Protein AF-A0A2A4JEU5-F1 (afdb_monomer_lite)

Sequence (161 aa):
MAALAIGWWSVTITGFDLTSYRQCLTKWNHAVELMYQQCKTMGPDKCLVVRYEALVLRPRATLRRVLAFLQLPWHDAVLHHERYINQPNGVALSNVERSSDQVVRPVNLDALDKWVGQIPADVRADMAELAPMLSVLGYDPWANPPRYEATADAATERRPP

InterPro domains:
  IPR026634 Protein-tyrosine sulfotransferase-like [PTHR12788] (10-156)
  IPR027417 P-loop containing nucleoside triphosphate hydrolase [G3DSA:3.40.50.300] (3-159)
  IPR027417 P-loop containing nucleoside triphosphate hydrolase [SSF52540] (17-143)

Secondary structure (DSSP, 8-state):
-GGGSSS-TT---TT--TT-HHHHHHHHHHHHHHHHHHHHHH-TTT-----HHHHHHSHHHHHHHHHHHTTPPP-GGGG-GGGGBTSTTSB---TT-TTHHHHTSPS-STTSSTTTTTS-HHHHHTHHHH-THHHHTT--TT-SS--HHHHHHHHHH----

Organism: Heliothis virescens (NCBI:txid7102)

Radius of gyration: 17.12 Å; chains: 1; bounding box: 37×43×41 Å

pLDDT: mean 86.71, std 17.79, range [29.33, 98.31]

Foldseek 3Di:
DVLPLQPPLPDDDPPDPSVDPLRVLLVVQVVCVVVVVVQVVVPPLRHDDQDPLLCLVPVPVRVVVVCVSVVHDDDPCSQVLLVFEPHVVGDDDDPPDPCRVVSNDGRHCVRVQVNQPVDDPVCLVCQCVSHVVCVVQPWDSNDRVTDSVVSSVVSVPPDDD

Structure (mmCIF, N/CA/C/O backbone):
data_AF-A0A2A4JEU5-F1
#
_entry.id   AF-A0A2A4JEU5-F1
#
loop_
_atom_site.group_PDB
_atom_site.id
_atom_site.type_symbol
_atom_site.label_atom_id
_atom_site.label_alt_id
_atom_site.label_comp_id
_atom_site.label_asym_id
_atom_site.label_entity_id
_atom_site.label_seq_id
_atom_site.pdbx_PDB_ins_code
_atom_site.Cartn_x
_atom_site.Cartn_y
_atom_site.Cartn_z
_atom_site.occupancy
_atom_site.B_iso_or_equiv
_atom_site.auth_seq_id
_atom_site.auth_comp_id
_atom_site.auth_asym_id
_atom_site.auth_atom_id
_atom_site.pdbx_PDB_model_num
ATOM 1 N N . MET A 1 1 ? 1.822 1.628 0.139 1.00 36.66 1 MET A N 1
ATOM 2 C CA . MET A 1 1 ? 3.200 1.755 -0.389 1.00 36.66 1 MET A CA 1
ATOM 3 C C . MET A 1 1 ? 3.276 1.488 -1.893 1.00 36.66 1 MET A C 1
ATOM 5 O O . MET A 1 1 ? 3.900 2.291 -2.565 1.00 36.66 1 MET A O 1
ATOM 9 N N . ALA A 1 2 ? 2.611 0.464 -2.453 1.00 29.33 2 ALA A N 1
ATOM 10 C CA . ALA A 1 2 ? 2.615 0.227 -3.911 1.00 29.33 2 ALA A CA 1
ATOM 11 C C . ALA A 1 2 ? 1.937 1.349 -4.737 1.00 29.33 2 ALA A C 1
ATOM 13 O O . ALA A 1 2 ? 2.439 1.722 -5.790 1.00 29.33 2 ALA A O 1
ATOM 14 N N . ALA A 1 3 ? 0.877 1.980 -4.217 1.00 31.19 3 ALA A N 1
ATOM 15 C CA . ALA A 1 3 ? 0.201 3.100 -4.889 1.00 31.19 3 ALA A CA 1
ATOM 16 C C . ALA A 1 3 ? 0.934 4.460 -4.791 1.00 31.19 3 ALA A C 1
ATOM 18 O O . ALA A 1 3 ? 0.530 5.419 -5.441 1.00 31.19 3 ALA A O 1
ATOM 19 N N . LEU A 1 4 ? 2.002 4.571 -3.989 1.00 37.69 4 LEU A N 1
ATOM 20 C CA . LEU A 1 4 ? 2.704 5.846 -3.764 1.00 37.69 4 LEU A CA 1
ATOM 21 C C . LEU A 1 4 ? 3.820 6.119 -4.784 1.00 37.69 4 LEU A C 1
ATOM 23 O O . LEU A 1 4 ? 4.244 7.261 -4.921 1.00 37.69 4 LEU A O 1
ATOM 27 N N . ALA A 1 5 ? 4.292 5.105 -5.513 1.00 38.19 5 ALA A N 1
ATOM 28 C CA . ALA A 1 5 ? 5.513 5.231 -6.310 1.00 38.19 5 ALA A CA 1
ATOM 29 C C . ALA A 1 5 ? 5.295 5.701 -7.760 1.00 38.19 5 ALA A C 1
ATOM 31 O O . ALA A 1 5 ? 6.258 6.084 -8.412 1.00 38.19 5 ALA A O 1
ATOM 32 N N . ILE A 1 6 ? 4.065 5.677 -8.288 1.00 44.12 6 ILE A N 1
ATOM 33 C CA . ILE A 1 6 ? 3.861 5.652 -9.755 1.00 44.12 6 ILE A CA 1
ATOM 34 C C . ILE A 1 6 ? 3.265 6.966 -10.309 1.00 44.12 6 ILE A C 1
ATOM 36 O O . ILE A 1 6 ? 2.973 7.083 -11.492 1.00 44.12 6 ILE A O 1
ATOM 40 N N . GLY A 1 7 ? 3.139 8.004 -9.472 1.00 39.12 7 GLY A N 1
ATOM 41 C CA . GLY A 1 7 ? 2.585 9.309 -9.878 1.00 39.12 7 GLY A CA 1
ATOM 42 C C . GLY A 1 7 ? 3.373 10.549 -9.449 1.00 39.12 7 GLY A C 1
ATOM 43 O O . GLY A 1 7 ? 2.941 11.658 -9.747 1.00 39.12 7 GLY A O 1
ATOM 44 N N . TRP A 1 8 ? 4.504 10.402 -8.752 1.00 46.75 8 TRP A N 1
ATOM 45 C CA . TRP A 1 8 ? 5.120 11.513 -8.014 1.00 46.75 8 TRP A CA 1
ATOM 46 C C . TRP A 1 8 ? 6.631 11.590 -8.248 1.00 46.75 8 TRP A C 1
ATOM 48 O O . TRP A 1 8 ? 7.434 11.300 -7.367 1.00 46.75 8 TRP A O 1
ATOM 58 N N . TRP A 1 9 ? 7.024 12.033 -9.443 1.00 44.59 9 TRP A N 1
ATOM 59 C CA . TRP A 1 9 ? 8.423 12.217 -9.865 1.00 44.59 9 TRP A CA 1
ATOM 60 C C . TRP A 1 9 ? 9.208 13.293 -9.075 1.00 44.59 9 TRP A C 1
ATOM 62 O O . TRP A 1 9 ? 10.365 13.554 -9.387 1.00 44.59 9 TRP A O 1
ATOM 72 N N . SER A 1 10 ? 8.613 13.938 -8.062 1.00 44.84 10 SER A N 1
ATOM 73 C CA . SER A 1 10 ? 9.199 15.067 -7.312 1.00 44.84 10 SER A CA 1
ATOM 74 C C . SER A 1 10 ? 9.422 14.808 -5.812 1.00 44.84 10 SER A C 1
ATOM 76 O O . SER A 1 10 ? 9.669 15.748 -5.053 1.00 44.84 10 SER A O 1
ATOM 78 N N . VAL A 1 11 ? 9.337 13.552 -5.354 1.00 53.88 11 VAL A N 1
ATOM 79 C CA . VAL A 1 11 ? 9.487 13.189 -3.930 1.00 53.88 11 VAL A CA 1
ATOM 80 C C . VAL A 1 11 ? 10.788 12.430 -3.689 1.00 53.88 11 VAL A C 1
ATOM 82 O O . VAL A 1 11 ? 10.841 11.223 -3.871 1.00 53.88 11 VAL A O 1
ATOM 85 N N . THR A 1 12 ? 11.838 13.098 -3.215 1.00 55.84 12 THR A N 1
ATOM 86 C CA . THR A 1 12 ? 13.098 12.415 -2.884 1.00 55.84 12 THR A CA 1
ATOM 87 C C . THR A 1 12 ? 12.910 11.486 -1.683 1.00 55.84 12 THR A C 1
ATOM 89 O O . THR A 1 12 ? 12.869 11.933 -0.538 1.00 55.84 12 THR A O 1
ATOM 92 N N . ILE A 1 13 ? 12.806 10.182 -1.933 1.00 66.38 13 ILE A N 1
ATOM 93 C CA . ILE A 1 13 ? 12.908 9.157 -0.892 1.00 66.38 13 ILE A CA 1
ATOM 94 C C . ILE A 1 13 ? 14.392 8.826 -0.763 1.00 66.38 13 ILE A C 1
ATOM 96 O O . ILE A 1 13 ? 15.015 8.405 -1.736 1.00 66.38 13 ILE A O 1
ATOM 100 N N . THR A 1 14 ? 14.978 9.045 0.416 1.00 77.81 14 THR A N 1
ATOM 101 C CA . THR A 1 14 ? 16.412 8.821 0.636 1.00 77.81 14 THR A CA 1
ATOM 102 C C . THR A 1 14 ? 16.813 7.423 0.181 1.00 77.81 14 THR A C 1
ATOM 104 O O . THR A 1 14 ? 16.265 6.418 0.631 1.00 77.81 14 THR A O 1
ATOM 107 N N . GLY A 1 15 ? 17.777 7.367 -0.734 1.00 81.50 15 GLY A N 1
ATOM 108 C CA . GLY A 1 15 ? 18.255 6.120 -1.309 1.00 81.50 15 GLY A CA 1
ATOM 109 C C . GLY A 1 15 ? 17.436 5.587 -2.484 1.00 81.50 15 GLY A C 1
ATOM 110 O O . GLY A 1 15 ? 17.837 4.565 -3.011 1.00 81.50 15 GLY A O 1
ATOM 111 N N . PHE A 1 16 ? 16.360 6.217 -2.949 1.00 86.31 16 PHE A N 1
ATOM 112 C CA . PHE A 1 16 ? 15.681 5.814 -4.187 1.00 86.31 16 PHE A CA 1
ATOM 113 C C . PHE A 1 16 ? 16.048 6.749 -5.340 1.00 86.31 16 PHE A C 1
ATOM 115 O O . PHE A 1 16 ? 15.859 7.961 -5.258 1.00 86.31 16 PHE A O 1
ATOM 122 N N . ASP A 1 17 ? 16.522 6.171 -6.439 1.00 88.81 17 ASP A N 1
ATOM 123 C CA . ASP A 1 17 ? 16.554 6.820 -7.743 1.00 88.81 17 ASP A CA 1
ATOM 124 C C . ASP A 1 17 ? 15.175 6.696 -8.399 1.00 88.81 17 ASP A C 1
ATOM 126 O O . ASP A 1 17 ? 14.847 5.681 -9.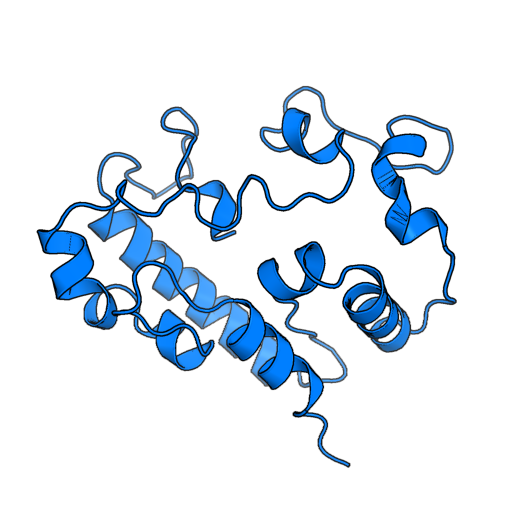018 1.00 88.81 17 ASP A O 1
ATOM 130 N N . LEU A 1 18 ? 14.367 7.747 -8.258 1.00 88.62 18 LEU A N 1
ATOM 131 C CA . LEU A 1 18 ? 13.014 7.799 -8.813 1.00 88.62 18 LEU A CA 1
ATOM 132 C C . LEU A 1 18 ? 12.972 7.813 -10.343 1.00 88.62 18 LEU A C 1
ATOM 134 O O . LEU A 1 18 ? 11.900 7.650 -10.917 1.00 88.62 18 LEU A O 1
ATOM 138 N N . THR A 1 19 ? 14.108 8.014 -11.013 1.00 91.12 19 THR A N 1
ATOM 139 C CA . THR A 1 19 ? 14.176 7.930 -12.476 1.00 91.12 19 THR A CA 1
ATOM 140 C C . THR A 1 19 ? 14.306 6.486 -12.966 1.00 91.12 19 THR A C 1
ATOM 142 O O . THR A 1 19 ? 14.068 6.203 -14.139 1.00 91.12 19 THR A O 1
ATOM 145 N N . SER A 1 20 ? 14.612 5.548 -12.061 1.00 94.62 20 SER A N 1
ATOM 146 C CA . SER A 1 20 ? 14.831 4.136 -12.359 1.00 94.62 20 SER A CA 1
ATOM 147 C C . SER A 1 20 ? 13.762 3.250 -11.719 1.00 94.62 20 SER A C 1
ATOM 149 O O . SER A 1 20 ? 13.842 2.889 -10.541 1.00 94.62 20 SER A O 1
ATOM 151 N N . TYR A 1 21 ? 12.792 2.806 -12.527 1.00 95.25 21 TYR A N 1
ATOM 152 C CA . TYR A 1 21 ? 11.810 1.795 -12.110 1.00 95.25 21 TYR A CA 1
ATOM 153 C C . TYR A 1 21 ? 12.482 0.530 -11.575 1.00 95.25 21 TYR A C 1
ATOM 155 O O . TYR A 1 21 ? 12.044 -0.018 -10.567 1.00 95.25 21 TYR A O 1
ATOM 163 N N . ARG A 1 22 ? 13.570 0.091 -12.219 1.00 97.25 22 ARG A N 1
ATOM 164 C CA . ARG A 1 22 ? 14.334 -1.089 -11.809 1.00 97.25 22 ARG A CA 1
ATOM 165 C C . ARG A 1 22 ? 14.869 -0.935 -10.389 1.00 97.25 22 ARG A C 1
ATOM 167 O O . ARG A 1 22 ? 14.596 -1.779 -9.543 1.00 97.25 22 ARG A O 1
ATOM 174 N N . GLN A 1 23 ? 15.582 0.160 -10.110 1.00 95.56 23 GLN A N 1
ATOM 175 C CA . GLN A 1 23 ? 16.129 0.386 -8.773 1.00 95.56 23 GLN A CA 1
ATOM 176 C C . GLN A 1 23 ? 15.008 0.545 -7.738 1.00 95.56 23 GLN A C 1
ATOM 178 O O . GLN A 1 23 ? 15.095 -0.028 -6.650 1.00 95.56 23 GLN A O 1
ATOM 183 N N . CYS A 1 24 ? 13.946 1.278 -8.083 1.00 96.12 24 CYS A N 1
ATOM 184 C CA . CYS A 1 24 ? 12.791 1.456 -7.211 1.00 96.12 24 CYS A CA 1
ATOM 185 C C . CYS A 1 24 ? 12.131 0.120 -6.847 1.00 96.12 24 CYS A C 1
ATOM 187 O O . CYS A 1 24 ? 11.873 -0.114 -5.668 1.00 96.12 24 CYS A O 1
ATOM 189 N N . LEU A 1 25 ? 11.909 -0.772 -7.818 1.00 96.94 25 LEU A N 1
ATOM 190 C CA . LEU A 1 25 ? 11.323 -2.096 -7.587 1.00 96.94 25 LEU A CA 1
ATOM 191 C C . LEU A 1 25 ? 12.234 -2.989 -6.742 1.00 96.94 25 LEU A C 1
ATOM 193 O O . LEU A 1 25 ? 11.761 -3.584 -5.777 1.00 96.94 25 LEU A O 1
ATOM 197 N N . THR A 1 26 ? 13.539 -3.027 -7.024 1.00 97.12 26 THR A N 1
ATOM 198 C CA . THR A 1 26 ? 14.488 -3.821 -6.228 1.00 97.12 26 THR A CA 1
ATOM 199 C C . THR A 1 26 ? 14.566 -3.334 -4.779 1.00 97.12 26 THR A C 1
ATOM 201 O O . THR A 1 26 ? 14.554 -4.138 -3.845 1.00 97.12 26 THR A O 1
ATOM 204 N N . LYS A 1 27 ? 14.600 -2.013 -4.553 1.00 95.62 27 LYS A N 1
ATOM 205 C CA . LYS A 1 27 ? 14.620 -1.451 -3.192 1.00 95.62 27 LYS A CA 1
ATOM 206 C C . LYS A 1 27 ? 13.290 -1.619 -2.472 1.00 95.62 27 LYS A C 1
ATOM 208 O O . LYS A 1 27 ? 13.288 -1.938 -1.284 1.00 95.62 27 LYS A O 1
ATOM 213 N N . TRP A 1 28 ? 12.174 -1.465 -3.183 1.00 96.75 28 TRP A N 1
ATOM 214 C CA . TRP A 1 28 ? 10.850 -1.799 -2.667 1.00 96.75 28 TRP A CA 1
ATOM 215 C C . TRP A 1 28 ? 10.797 -3.259 -2.211 1.00 96.75 28 TRP A C 1
ATOM 217 O O . TRP A 1 28 ? 10.371 -3.524 -1.089 1.00 96.75 28 TRP A O 1
ATOM 227 N N . ASN A 1 29 ? 11.291 -4.184 -3.039 1.00 97.81 29 ASN A N 1
ATOM 228 C CA . ASN A 1 29 ? 11.296 -5.608 -2.738 1.00 97.81 29 ASN A CA 1
ATOM 229 C C . ASN A 1 29 ? 12.057 -5.895 -1.444 1.00 97.81 29 ASN A C 1
ATOM 231 O O . ASN A 1 29 ? 11.512 -6.535 -0.550 1.00 97.81 29 ASN A O 1
ATOM 235 N N . HIS A 1 30 ? 13.273 -5.361 -1.313 1.00 96.44 30 HIS A N 1
ATOM 236 C CA . HIS A 1 30 ? 14.090 -5.549 -0.116 1.00 96.44 30 HIS A CA 1
ATOM 237 C C . HIS A 1 30 ? 13.428 -4.977 1.148 1.00 96.44 30 HIS A C 1
ATOM 239 O O . HIS A 1 30 ? 13.367 -5.642 2.181 1.00 96.44 30 HIS A O 1
ATOM 245 N N . ALA A 1 31 ? 12.883 -3.759 1.070 1.00 94.94 31 ALA A N 1
ATOM 246 C CA . ALA A 1 31 ? 12.204 -3.141 2.206 1.00 94.94 31 ALA A CA 1
ATOM 247 C C . ALA A 1 31 ? 10.973 -3.953 2.643 1.00 94.94 31 ALA A C 1
ATOM 249 O O . ALA A 1 31 ? 10.786 -4.223 3.8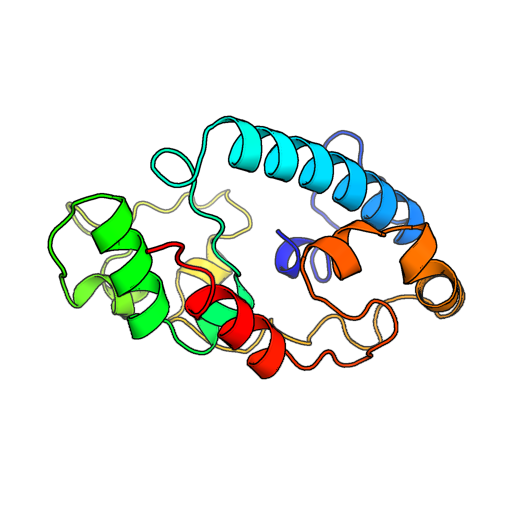31 1.00 94.94 31 ALA A O 1
ATOM 250 N N . VAL A 1 32 ? 10.146 -4.375 1.682 1.00 95.94 32 VAL A N 1
ATOM 251 C CA . VAL A 1 32 ? 8.937 -5.160 1.949 1.00 95.94 32 VAL A CA 1
ATOM 252 C C . VAL A 1 32 ? 9.274 -6.551 2.470 1.00 95.94 32 VAL A C 1
ATOM 254 O O . VAL A 1 32 ? 8.600 -7.013 3.387 1.00 95.94 32 VAL A O 1
ATOM 257 N N . GLU A 1 33 ? 10.311 -7.203 1.947 1.00 97.19 33 GLU A N 1
ATOM 258 C CA . GLU A 1 33 ? 10.797 -8.486 2.456 1.00 97.19 33 GLU A CA 1
ATOM 259 C C . GLU A 1 33 ? 11.149 -8.385 3.943 1.00 97.19 33 GLU A C 1
ATOM 261 O O . GLU A 1 33 ? 10.606 -9.142 4.748 1.00 97.19 33 GLU A O 1
ATOM 266 N N . LEU A 1 34 ? 11.974 -7.408 4.333 1.00 96.50 34 LEU A N 1
ATOM 267 C CA . LEU A 1 34 ? 12.366 -7.208 5.731 1.00 96.50 34 LEU A CA 1
ATOM 268 C C . LEU A 1 34 ? 11.155 -6.953 6.639 1.00 96.50 34 LEU A C 1
ATOM 270 O O . LEU A 1 34 ? 10.998 -7.623 7.662 1.00 96.50 34 LEU A O 1
ATOM 274 N N . MET A 1 35 ? 10.272 -6.027 6.252 1.00 95.38 35 MET A N 1
ATOM 275 C CA . MET A 1 35 ? 9.060 -5.711 7.020 1.00 95.38 35 MET A CA 1
ATOM 276 C C . MET A 1 35 ? 8.133 -6.926 7.144 1.00 95.38 35 MET A C 1
ATOM 278 O O . MET A 1 35 ? 7.578 -7.189 8.212 1.00 95.38 35 MET A O 1
ATOM 282 N N . TYR A 1 36 ? 7.969 -7.685 6.060 1.00 95.25 36 TYR A N 1
ATOM 283 C CA . TYR A 1 36 ? 7.126 -8.873 6.034 1.00 95.25 36 TYR A CA 1
ATOM 284 C C . TYR A 1 36 ? 7.695 -9.988 6.915 1.00 95.25 36 TYR A C 1
ATOM 286 O O . TYR A 1 36 ? 6.948 -10.588 7.687 1.00 95.25 36 TYR A O 1
ATOM 294 N N . GLN A 1 37 ? 9.008 -10.235 6.871 1.00 96.81 37 GLN A N 1
ATOM 295 C CA . GLN A 1 37 ? 9.647 -11.226 7.739 1.00 96.81 37 GLN A CA 1
ATOM 296 C C . GLN A 1 37 ? 9.558 -10.830 9.214 1.00 96.81 37 GLN A C 1
ATOM 298 O O . GLN A 1 37 ? 9.213 -11.666 10.045 1.00 96.81 37 GLN A O 1
ATOM 303 N N . GLN A 1 38 ? 9.780 -9.557 9.553 1.00 96.75 38 GLN A N 1
ATOM 304 C CA . GLN A 1 38 ? 9.580 -9.064 10.921 1.00 96.75 38 GLN A CA 1
ATOM 305 C C . GLN A 1 38 ? 8.131 -9.264 11.381 1.00 96.75 38 GLN A C 1
ATOM 307 O O . GLN A 1 38 ? 7.897 -9.780 12.473 1.00 96.75 38 GLN A O 1
ATOM 312 N N . CYS A 1 39 ? 7.158 -8.934 10.526 1.00 95.00 39 CYS A N 1
ATOM 313 C CA . CYS A 1 39 ? 5.740 -9.155 10.795 1.00 95.00 39 CYS A CA 1
ATOM 314 C C . CYS A 1 39 ? 5.425 -10.631 11.076 1.00 95.00 39 CYS A C 1
ATOM 316 O O . CYS A 1 39 ? 4.763 -10.946 12.063 1.00 95.00 39 CYS A O 1
ATOM 318 N N . LYS A 1 40 ? 5.949 -11.547 10.252 1.00 94.69 40 LYS A N 1
ATOM 319 C CA . LYS A 1 40 ? 5.777 -12.991 10.457 1.00 94.69 40 LYS A CA 1
ATOM 320 C C . LYS A 1 40 ? 6.429 -13.480 11.746 1.00 94.69 40 LYS A C 1
ATOM 322 O O . LYS A 1 40 ? 5.808 -14.263 12.456 1.00 94.69 40 LYS A O 1
ATOM 327 N N . THR A 1 41 ? 7.635 -13.010 12.057 1.00 96.75 41 THR A N 1
ATOM 328 C CA . THR A 1 41 ? 8.367 -13.378 13.279 1.00 96.75 41 THR A CA 1
ATOM 329 C C . THR A 1 41 ? 7.636 -12.930 14.543 1.00 96.75 41 THR A C 1
ATOM 331 O O . THR A 1 41 ? 7.624 -13.661 15.528 1.00 96.75 41 THR A O 1
ATOM 334 N N . MET A 1 42 ? 6.981 -11.765 14.521 1.00 96.31 42 MET A N 1
ATOM 335 C CA . MET A 1 42 ? 6.163 -11.290 15.646 1.00 96.31 42 MET A CA 1
ATOM 336 C C . MET A 1 42 ? 4.900 -12.135 15.878 1.00 96.31 42 MET A C 1
ATOM 338 O O . MET A 1 42 ? 4.355 -12.132 16.981 1.00 96.31 42 MET A O 1
ATOM 342 N N . GLY A 1 43 ? 4.442 -12.862 14.859 1.00 93.31 43 GLY A N 1
ATOM 343 C CA . GLY A 1 43 ? 3.263 -13.715 14.931 1.00 93.31 43 GLY A CA 1
ATOM 344 C C . GLY A 1 43 ? 1.934 -12.974 14.713 1.00 93.31 43 GLY A C 1
ATOM 345 O O . GLY A 1 43 ? 1.865 -11.739 14.755 1.00 93.31 43 GLY A O 1
ATOM 346 N N . PRO A 1 44 ? 0.851 -13.735 14.471 1.00 93.38 44 PRO A N 1
ATOM 347 C CA . PRO A 1 44 ? -0.436 -13.203 14.018 1.00 93.38 44 PRO A CA 1
ATOM 348 C C . PRO A 1 44 ? -1.188 -12.383 15.071 1.00 93.38 44 PRO A C 1
ATOM 350 O O . PRO A 1 44 ? -2.095 -11.649 14.697 1.00 93.38 44 PRO A O 1
ATOM 353 N N . ASP A 1 45 ? -0.806 -12.468 16.348 1.00 95.06 45 ASP A N 1
ATOM 354 C CA . ASP A 1 45 ? -1.402 -11.685 17.443 1.00 95.06 45 ASP A CA 1
ATOM 355 C C . ASP A 1 45 ? -0.750 -10.306 17.614 1.00 95.06 45 ASP A C 1
ATOM 357 O O . ASP A 1 45 ? -1.250 -9.457 18.353 1.00 95.06 45 ASP A O 1
ATOM 361 N N . LYS A 1 46 ? 0.401 -10.080 16.969 1.00 96.69 46 LYS A N 1
ATOM 362 C CA . LYS A 1 46 ? 1.199 -8.852 17.104 1.00 96.69 46 LYS A CA 1
ATOM 363 C C . LYS A 1 46 ? 1.360 -8.095 15.798 1.00 96.69 46 LYS A C 1
ATOM 365 O O . LYS A 1 46 ? 1.555 -6.884 15.836 1.00 96.69 46 LYS A O 1
ATOM 370 N N . CYS A 1 47 ? 1.237 -8.768 14.658 1.00 97.12 47 CYS A N 1
ATOM 371 C CA . CYS A 1 47 ? 1.287 -8.113 13.364 1.00 97.12 47 CYS A CA 1
ATOM 372 C C . CYS A 1 47 ? 0.212 -8.622 12.405 1.00 97.12 47 CYS A C 1
ATOM 374 O O . CYS A 1 47 ? 0.078 -9.819 12.156 1.00 97.12 47 CYS A O 1
ATOM 376 N N . LEU A 1 48 ? -0.515 -7.673 11.813 1.00 95.69 48 LEU A N 1
ATOM 377 C CA . LEU A 1 48 ? -1.533 -7.923 10.806 1.00 95.69 48 LEU A CA 1
ATOM 378 C C . LEU A 1 48 ? -1.108 -7.314 9.469 1.00 95.69 48 LEU A C 1
ATOM 380 O O . LEU A 1 48 ? -0.974 -6.099 9.340 1.00 95.69 48 LEU A O 1
ATOM 384 N N . VAL A 1 49 ? -0.971 -8.152 8.441 1.00 94.62 49 VAL A N 1
ATOM 385 C CA . VAL A 1 49 ? -0.768 -7.680 7.066 1.00 94.62 49 VAL A CA 1
ATOM 386 C C . VAL A 1 49 ? -2.107 -7.228 6.482 1.00 94.62 49 VAL A C 1
ATOM 388 O O . VAL A 1 49 ? -3.030 -8.031 6.335 1.00 94.62 49 VAL A O 1
ATOM 391 N N . VAL A 1 50 ? -2.197 -5.949 6.112 1.00 95.31 50 VAL A N 1
ATOM 392 C CA . VAL A 1 50 ? -3.372 -5.353 5.460 1.00 95.31 50 VAL A CA 1
ATOM 393 C C . VAL A 1 50 ? -3.022 -4.999 4.020 1.00 95.31 50 VAL A C 1
ATOM 395 O O . VAL A 1 50 ? -2.113 -4.211 3.764 1.00 95.31 50 VAL A O 1
ATOM 398 N N . ARG A 1 51 ? -3.755 -5.579 3.067 1.00 94.12 51 ARG A N 1
ATOM 399 C CA . ARG A 1 51 ? -3.599 -5.269 1.641 1.00 94.12 51 ARG A CA 1
ATOM 400 C C . ARG A 1 51 ? -4.364 -4.002 1.306 1.00 94.12 51 ARG A C 1
ATOM 402 O O . ARG A 1 51 ? -5.556 -3.910 1.599 1.00 94.12 51 ARG A O 1
ATOM 409 N N . TYR A 1 52 ? -3.692 -3.065 0.651 1.00 95.12 52 TYR A N 1
ATOM 410 C CA . TYR A 1 52 ? -4.311 -1.823 0.201 1.00 95.12 52 TYR A CA 1
ATOM 411 C C . TYR A 1 52 ? -5.496 -2.093 -0.734 1.00 95.12 52 TYR A C 1
ATOM 413 O O . TYR A 1 52 ? -6.563 -1.515 -0.561 1.00 95.12 52 TYR A O 1
ATOM 421 N N . GLU A 1 53 ? -5.349 -3.031 -1.666 1.00 94.69 53 GLU A N 1
ATOM 422 C CA . GLU A 1 53 ? -6.369 -3.316 -2.672 1.00 94.69 53 GLU A CA 1
ATOM 423 C C . GLU A 1 53 ? -7.618 -3.929 -2.032 1.00 94.69 53 GLU A C 1
ATOM 425 O O . GLU A 1 53 ? -8.737 -3.531 -2.339 1.00 94.69 53 GLU A O 1
ATOM 430 N N . ALA A 1 54 ? -7.441 -4.818 -1.048 1.00 92.56 54 ALA A N 1
ATOM 431 C CA . ALA A 1 54 ? -8.552 -5.343 -0.253 1.00 92.56 54 ALA A CA 1
ATOM 432 C C . ALA A 1 54 ? -9.240 -4.249 0.579 1.00 92.56 54 ALA A C 1
ATOM 434 O O . ALA A 1 54 ? -10.462 -4.270 0.734 1.00 92.56 54 ALA A O 1
ATOM 435 N N . LEU A 1 55 ? -8.471 -3.291 1.110 1.00 95.62 55 LEU A N 1
ATOM 436 C CA . LEU A 1 55 ? -9.010 -2.160 1.859 1.00 95.62 55 LEU A CA 1
ATOM 437 C C . LEU A 1 55 ? -9.886 -1.271 0.974 1.00 95.62 55 LEU A C 1
ATOM 439 O O . LEU A 1 55 ? -10.987 -0.934 1.391 1.00 95.62 55 LEU A O 1
ATOM 443 N N . VAL A 1 56 ? -9.445 -0.916 -0.233 1.00 96.12 56 VAL A N 1
ATOM 444 C CA . VAL A 1 56 ? -10.235 -0.024 -1.098 1.00 96.12 56 VAL A CA 1
ATOM 445 C C . VAL A 1 56 ? -11.390 -0.736 -1.801 1.00 96.12 56 VAL A C 1
ATOM 447 O O . VAL A 1 56 ? -12.450 -0.140 -1.959 1.00 96.12 56 VAL A O 1
ATOM 450 N N . LEU A 1 57 ? -11.239 -2.020 -2.151 1.00 95.50 57 LEU A N 1
ATOM 451 C CA . LEU A 1 57 ? -12.319 -2.818 -2.747 1.00 95.50 57 LEU A CA 1
ATOM 452 C C . LEU A 1 57 ? -13.395 -3.192 -1.718 1.00 95.50 57 LEU A C 1
ATOM 454 O O . LEU A 1 57 ? -14.576 -3.274 -2.047 1.00 95.50 57 LEU A O 1
ATOM 458 N N . ARG A 1 58 ? -13.001 -3.460 -0.465 1.00 95.94 58 ARG A N 1
ATOM 459 C CA . ARG A 1 58 ? -13.895 -3.949 0.600 1.00 95.94 58 ARG A CA 1
ATOM 460 C C . ARG A 1 58 ? -13.590 -3.291 1.952 1.00 95.94 58 ARG A C 1
ATOM 462 O O . ARG A 1 58 ? -13.234 -3.985 2.912 1.00 95.94 58 ARG A O 1
ATOM 469 N N . PRO A 1 59 ? -13.778 -1.966 2.082 1.00 96.62 59 PRO A N 1
ATOM 470 C CA . PRO A 1 59 ? -13.343 -1.212 3.259 1.00 96.62 59 PRO A CA 1
ATOM 471 C C . PRO A 1 59 ? -13.996 -1.692 4.552 1.00 96.62 59 PRO A C 1
ATOM 473 O O . PRO A 1 59 ? -13.307 -1.907 5.546 1.00 96.62 59 PRO A O 1
ATOM 476 N N . ARG A 1 60 ? -15.307 -1.966 4.543 1.00 97.44 60 ARG A N 1
ATOM 477 C CA . ARG A 1 60 ? -16.029 -2.450 5.733 1.00 97.44 60 ARG A CA 1
ATOM 478 C C . ARG A 1 60 ? -15.515 -3.798 6.229 1.00 97.44 60 ARG A C 1
ATOM 480 O O . ARG A 1 60 ? -15.299 -3.953 7.428 1.00 97.44 60 ARG A O 1
ATOM 487 N N . ALA A 1 61 ? -15.319 -4.765 5.332 1.00 96.38 61 ALA A N 1
ATOM 488 C CA . ALA A 1 61 ? -14.822 -6.089 5.706 1.00 96.38 61 ALA A CA 1
ATOM 489 C C . ALA A 1 61 ? -13.386 -6.003 6.246 1.00 96.38 61 ALA A C 1
ATOM 491 O O . ALA A 1 61 ? -13.090 -6.538 7.316 1.00 96.38 61 ALA A O 1
ATOM 492 N N . THR A 1 62 ? -12.524 -5.256 5.551 1.00 96.56 62 THR A N 1
ATOM 493 C CA . THR A 1 62 ? -11.124 -5.071 5.939 1.00 96.56 62 THR A CA 1
ATOM 494 C C . THR A 1 62 ? -10.997 -4.344 7.279 1.00 96.56 62 THR A C 1
ATOM 496 O O . THR A 1 62 ? -10.307 -4.831 8.172 1.00 96.56 62 THR A O 1
ATOM 499 N N . LEU A 1 63 ? -11.707 -3.231 7.483 1.00 97.81 63 LEU A N 1
ATOM 500 C CA . LEU A 1 63 ? -11.628 -2.458 8.727 1.00 97.81 63 LEU A CA 1
ATOM 501 C C . LEU A 1 63 ? -12.255 -3.181 9.919 1.00 97.81 63 LEU A C 1
ATOM 503 O O . LEU A 1 63 ? -11.735 -3.069 11.025 1.00 97.81 63 LEU A O 1
ATOM 507 N N . ARG A 1 64 ? -13.307 -3.989 9.718 1.00 98.06 64 ARG A N 1
ATOM 508 C CA . ARG A 1 64 ? -13.816 -4.873 10.781 1.00 98.06 64 ARG A CA 1
ATOM 509 C C . ARG A 1 64 ? -12.741 -5.836 11.271 1.00 98.06 64 ARG A C 1
ATOM 511 O O . ARG A 1 64 ? -12.568 -5.984 12.475 1.00 98.06 64 ARG A O 1
ATOM 518 N N . ARG A 1 65 ? -12.001 -6.456 10.348 1.00 97.12 65 ARG A N 1
ATOM 519 C CA . ARG A 1 65 ? -10.885 -7.345 10.688 1.00 97.12 65 ARG A CA 1
ATOM 520 C C . ARG A 1 65 ? -9.762 -6.599 11.411 1.00 97.12 65 ARG A C 1
ATOM 522 O O . ARG A 1 65 ? -9.242 -7.119 12.392 1.00 97.12 65 ARG A O 1
ATOM 529 N N . VAL A 1 66 ? -9.403 -5.399 10.948 1.00 97.62 66 VAL A N 1
ATOM 530 C CA . VAL A 1 66 ? -8.364 -4.571 11.584 1.00 97.62 66 VAL A CA 1
ATOM 531 C C . VAL A 1 66 ? -8.757 -4.193 13.013 1.00 97.62 66 VAL A C 1
ATOM 533 O O . VAL A 1 66 ? -7.976 -4.419 13.930 1.00 97.62 66 VAL A O 1
ATOM 536 N N . LEU A 1 67 ? -9.970 -3.678 13.230 1.00 98.31 67 LEU A N 1
ATOM 537 C CA . LEU A 1 67 ? -10.429 -3.295 14.569 1.00 98.31 67 LEU A CA 1
ATOM 538 C C . LEU A 1 67 ? -10.563 -4.502 15.502 1.00 98.31 67 LEU A C 1
ATOM 540 O O . LEU A 1 67 ? -10.183 -4.406 16.663 1.00 98.31 67 LEU A O 1
ATOM 544 N N . ALA A 1 68 ? -11.018 -5.651 14.990 1.00 97.94 68 ALA A N 1
ATOM 545 C CA . ALA A 1 68 ? -11.061 -6.890 15.763 1.00 97.94 68 ALA A CA 1
ATOM 546 C C . ALA A 1 68 ? -9.659 -7.346 16.202 1.00 97.94 68 ALA A C 1
ATOM 548 O O . ALA A 1 68 ? -9.473 -7.701 17.361 1.00 97.94 68 ALA A O 1
ATOM 549 N N . PHE A 1 69 ? -8.669 -7.288 15.305 1.00 97.25 69 PHE A N 1
ATOM 550 C CA . PHE A 1 69 ? -7.269 -7.575 15.635 1.00 97.25 69 PHE A CA 1
ATOM 551 C C . PHE A 1 69 ? -6.723 -6.622 16.711 1.00 97.25 69 PHE A C 1
ATOM 553 O O . PHE A 1 69 ? -6.058 -7.062 17.643 1.00 97.25 69 PHE A O 1
ATOM 560 N N . LEU A 1 70 ? -7.061 -5.332 16.626 1.00 97.88 70 LEU A N 1
ATOM 561 C CA . LEU A 1 70 ? -6.675 -4.317 17.613 1.00 97.88 70 LEU A CA 1
ATOM 562 C C . LEU A 1 70 ? -7.511 -4.351 18.906 1.00 97.88 70 LEU A C 1
ATOM 564 O O . LEU A 1 70 ? -7.239 -3.568 19.811 1.00 97.88 70 LEU A O 1
ATOM 568 N N . GLN A 1 71 ? -8.518 -5.227 18.998 1.00 98.00 71 GLN A N 1
ATOM 569 C CA . GLN A 1 71 ? -9.464 -5.309 20.120 1.00 98.00 71 GLN A CA 1
ATOM 570 C C . GLN A 1 71 ? -10.210 -3.989 20.384 1.00 98.00 71 GLN A C 1
ATOM 572 O O . GLN A 1 71 ? -10.516 -3.636 21.522 1.00 98.00 71 GLN A O 1
ATOM 577 N N . LEU A 1 72 ? -10.525 -3.257 19.315 1.00 98.06 72 LEU A N 1
ATOM 578 C CA . LEU A 1 72 ? -11.287 -2.012 19.360 1.00 98.06 72 LEU A CA 1
ATOM 579 C C . LEU A 1 72 ? -12.737 -2.243 18.907 1.00 98.06 72 LEU A C 1
ATOM 581 O O . LEU A 1 72 ? -12.984 -3.049 18.002 1.00 98.06 72 LEU A O 1
ATOM 585 N N . PRO A 1 73 ? -13.716 -1.531 19.493 1.00 98.06 73 PRO A N 1
ATOM 586 C CA . PRO A 1 73 ? -15.102 -1.630 19.059 1.00 98.06 73 PRO A CA 1
ATOM 587 C C . PRO A 1 73 ? -15.276 -1.100 17.630 1.00 98.06 73 PRO A C 1
ATOM 589 O O . PRO A 1 73 ? -14.596 -0.170 17.194 1.00 98.06 73 PRO A O 1
ATOM 592 N N . TRP A 1 74 ? -16.232 -1.673 16.897 1.00 97.94 74 TRP A N 1
ATOM 593 C CA . TRP A 1 74 ? -16.625 -1.152 15.588 1.00 97.94 74 TRP A CA 1
ATOM 594 C C . TRP A 1 74 ? -17.322 0.205 15.731 1.00 97.94 74 TRP A C 1
ATOM 596 O O . TRP A 1 74 ? -18.242 0.350 16.535 1.00 97.94 74 TRP A O 1
ATOM 606 N N . HIS A 1 75 ? -16.958 1.157 14.873 1.00 97.62 75 HIS A N 1
ATOM 607 C CA . HIS A 1 75 ? -17.688 2.407 14.699 1.00 97.62 75 HIS A CA 1
ATOM 608 C C . HIS A 1 75 ? -17.761 2.759 13.212 1.00 97.62 75 HIS A C 1
ATOM 610 O O . HIS A 1 75 ? -16.751 2.709 12.520 1.00 97.62 75 HIS A O 1
ATOM 616 N N . ASP A 1 76 ? -18.936 3.140 12.706 1.00 97.50 76 ASP A N 1
ATOM 617 C CA . ASP A 1 76 ? -19.149 3.323 11.260 1.00 97.50 76 ASP A CA 1
ATOM 618 C C . ASP A 1 76 ? -18.343 4.499 10.670 1.00 97.50 76 ASP A C 1
ATOM 620 O O . ASP A 1 76 ? -17.964 4.471 9.502 1.00 97.50 76 ASP A O 1
ATOM 624 N N . ALA A 1 77 ? -17.965 5.477 11.505 1.00 96.81 77 ALA A N 1
ATOM 625 C CA . ALA A 1 77 ? -17.106 6.605 11.118 1.00 96.81 77 ALA A CA 1
ATOM 626 C C . ALA A 1 77 ? -15.774 6.198 10.463 1.00 96.81 77 ALA A C 1
ATOM 628 O O . ALA A 1 77 ? -15.227 6.984 9.694 1.00 96.81 77 ALA A O 1
ATOM 629 N N . VAL A 1 78 ? -15.263 4.982 10.706 1.00 97.25 78 VAL A N 1
ATOM 630 C CA . VAL A 1 78 ? -14.031 4.503 10.048 1.00 97.25 78 VAL A CA 1
ATOM 631 C C . VAL A 1 78 ? -14.174 4.365 8.527 1.00 97.25 78 VAL A C 1
ATOM 633 O O . VAL A 1 78 ? -13.170 4.300 7.827 1.00 97.25 78 VAL A O 1
ATOM 636 N N . LEU A 1 79 ? -15.405 4.341 8.005 1.00 98.06 79 LEU A N 1
ATOM 637 C CA . LEU A 1 79 ? -15.704 4.342 6.568 1.00 98.06 79 LEU A CA 1
ATOM 638 C C . LEU A 1 79 ? -15.855 5.750 5.979 1.00 98.06 79 LEU A C 1
ATOM 640 O O . LEU A 1 79 ? -16.007 5.883 4.768 1.00 98.06 79 LEU A O 1
ATOM 644 N N . HIS A 1 80 ? -15.829 6.778 6.827 1.00 97.50 80 HIS A N 1
ATOM 645 C CA . HIS A 1 80 ? -16.174 8.156 6.483 1.00 97.50 80 HIS A CA 1
ATOM 646 C C . HIS A 1 80 ? -15.131 9.157 6.985 1.00 97.50 80 HIS A C 1
ATOM 648 O O . HIS A 1 80 ? -15.472 10.260 7.415 1.00 97.50 80 HIS A O 1
ATOM 654 N N . HIS A 1 81 ? -13.854 8.765 6.966 1.00 96.38 81 HIS A N 1
ATOM 655 C CA . HIS A 1 81 ? -12.737 9.572 7.467 1.00 96.38 81 HIS A CA 1
ATOM 656 C C . HIS A 1 81 ? -12.692 11.001 6.899 1.00 96.38 81 HIS A C 1
ATOM 658 O O . HIS A 1 81 ? -12.351 11.937 7.619 1.00 96.38 81 HIS A O 1
ATOM 664 N N . GLU A 1 82 ? -13.123 11.187 5.651 1.00 96.12 82 GLU A N 1
ATOM 665 C CA . GLU A 1 82 ? -13.165 12.460 4.939 1.00 96.12 82 GLU A CA 1
ATOM 666 C C . GLU A 1 82 ? -14.053 13.499 5.639 1.00 96.12 82 GLU A C 1
ATOM 668 O O . GLU A 1 82 ? -13.832 14.700 5.512 1.00 96.12 82 GLU A O 1
ATOM 673 N N . ARG A 1 83 ? -15.044 13.050 6.424 1.00 96.62 83 ARG A N 1
ATOM 674 C CA . ARG A 1 83 ? -15.958 13.922 7.180 1.00 96.62 83 ARG A CA 1
ATOM 675 C C . ARG A 1 83 ? -15.345 14.444 8.478 1.00 96.62 83 ARG A C 1
ATOM 677 O O . ARG A 1 83 ? -15.903 15.350 9.089 1.00 96.62 83 ARG A O 1
ATOM 684 N N . TYR A 1 84 ? -14.221 13.868 8.902 1.00 96.12 84 TYR A N 1
ATOM 685 C CA . TYR A 1 84 ? -13.579 14.138 10.190 1.00 96.12 84 TYR A CA 1
ATOM 686 C C . TYR A 1 84 ? -12.179 14.748 10.040 1.00 96.12 84 TYR A C 1
ATOM 688 O O . TYR A 1 84 ? -11.449 14.849 11.026 1.00 96.12 84 TYR A O 1
ATOM 696 N N . ILE A 1 85 ? -11.788 15.166 8.833 1.00 94.94 85 ILE A N 1
ATOM 697 C CA . ILE A 1 85 ? -10.507 15.842 8.603 1.00 94.94 85 ILE A CA 1
ATOM 698 C C . ILE A 1 85 ? -10.477 17.182 9.346 1.00 94.94 85 ILE A C 1
ATOM 700 O O . ILE A 1 85 ? -11.380 18.003 9.193 1.00 94.94 85 ILE A O 1
ATOM 704 N N . ASN A 1 86 ? -9.418 17.407 10.127 1.00 92.38 86 ASN A N 1
ATOM 705 C CA . ASN A 1 86 ? -9.171 18.618 10.916 1.00 92.38 86 ASN A CA 1
ATOM 706 C C . ASN A 1 86 ? -10.328 19.012 11.861 1.00 92.38 86 ASN A C 1
ATOM 708 O O . ASN A 1 86 ? -10.424 20.164 12.280 1.00 92.38 86 ASN A O 1
ATOM 712 N N . GLN A 1 87 ? -11.190 18.054 12.216 1.00 93.94 87 GLN A N 1
ATOM 713 C CA . GLN A 1 87 ? -12.223 18.209 13.242 1.00 93.94 87 GLN A CA 1
ATOM 714 C C . GLN A 1 87 ? -11.668 17.832 14.629 1.00 93.94 87 GLN A C 1
ATOM 716 O O . GLN A 1 87 ? -10.733 17.027 14.715 1.00 93.94 87 GLN A O 1
ATOM 721 N N . PRO A 1 88 ? -12.245 18.343 15.734 1.00 93.56 88 PRO A N 1
ATOM 722 C CA . PRO A 1 88 ? -11.889 17.902 17.082 1.00 93.56 88 PRO A CA 1
ATOM 723 C C . PRO A 1 88 ? -12.026 16.380 17.233 1.00 93.56 88 PRO A C 1
ATOM 725 O O . PRO A 1 88 ? -13.059 15.814 16.880 1.00 93.56 88 PRO A O 1
ATOM 728 N N . ASN A 1 89 ? -10.990 15.719 17.763 1.00 90.69 89 ASN A N 1
ATOM 729 C CA . ASN A 1 89 ? -10.894 14.252 17.882 1.00 90.69 89 ASN A CA 1
ATOM 730 C C . ASN A 1 89 ? -11.010 13.480 16.547 1.00 90.69 89 ASN A C 1
ATOM 732 O O . ASN A 1 89 ? -11.294 12.283 16.551 1.00 90.69 89 ASN A O 1
ATOM 736 N N . GLY A 1 90 ? -10.818 14.162 15.415 1.00 93.00 90 GLY A N 1
ATOM 737 C CA . GLY A 1 90 ? -10.830 13.585 14.075 1.00 93.00 90 GLY A CA 1
ATOM 738 C C . GLY A 1 90 ? -9.431 13.269 13.544 1.00 93.00 90 GLY A C 1
ATOM 739 O O . GLY A 1 90 ? -8.497 12.987 14.294 1.00 93.00 90 GLY A O 1
ATOM 740 N N . VAL A 1 91 ? -9.284 13.323 12.221 1.00 93.31 91 VAL A N 1
ATOM 741 C CA . VAL A 1 91 ? -8.019 13.053 11.527 1.00 93.31 91 VAL A CA 1
ATOM 742 C C . VAL A 1 91 ? -7.267 14.366 11.333 1.00 93.31 91 VAL A C 1
ATOM 744 O O . VAL A 1 91 ? -7.688 15.212 10.546 1.00 93.31 91 VAL A O 1
ATOM 747 N N . ALA A 1 92 ? -6.148 14.543 12.032 1.00 92.31 92 ALA A N 1
ATOM 748 C CA . ALA A 1 92 ? -5.253 15.671 11.792 1.00 92.31 92 ALA A CA 1
ATOM 749 C C . ALA A 1 92 ? -4.412 15.404 10.536 1.00 92.31 92 ALA A C 1
ATOM 751 O O . ALA A 1 92 ? -3.719 14.390 10.472 1.00 92.31 92 ALA A O 1
ATOM 752 N N . LEU A 1 93 ? -4.463 16.306 9.552 1.00 89.00 93 LEU A N 1
ATOM 753 C CA . LEU A 1 93 ? -3.632 16.218 8.351 1.00 89.00 93 LEU A CA 1
ATOM 754 C C . LEU A 1 93 ? -2.620 17.358 8.298 1.00 89.00 93 LEU A C 1
ATOM 756 O O . LEU A 1 93 ? -2.953 18.526 8.497 1.00 89.00 93 LEU A O 1
ATOM 760 N N . SER A 1 94 ? -1.382 17.009 7.962 1.00 86.88 94 SER A N 1
ATOM 761 C CA . SER A 1 94 ? -0.329 17.977 7.678 1.00 86.88 94 SER A CA 1
ATOM 762 C C . SER A 1 94 ? -0.495 18.545 6.269 1.00 86.88 94 SER A C 1
ATOM 764 O O . SER A 1 94 ? -0.668 17.802 5.304 1.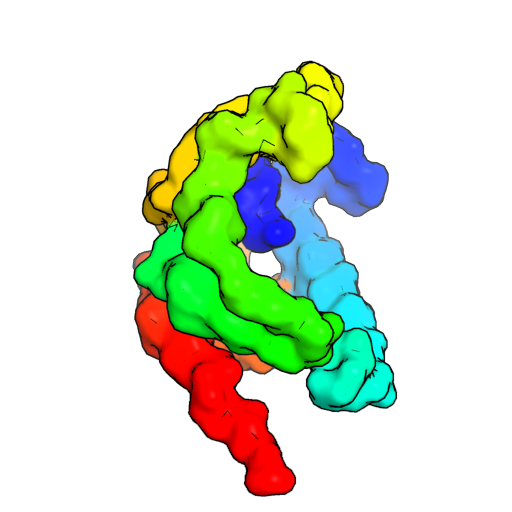00 86.88 94 SER A O 1
ATOM 766 N N . ASN A 1 95 ? -0.392 19.863 6.109 1.00 79.31 95 ASN A N 1
ATOM 767 C CA . ASN A 1 95 ? -0.436 20.512 4.794 1.00 79.31 95 ASN A CA 1
ATOM 768 C C . ASN A 1 95 ? 0.849 20.316 3.966 1.00 79.31 95 ASN A C 1
ATOM 770 O O . ASN A 1 95 ? 0.860 20.651 2.784 1.00 79.31 95 ASN A O 1
ATOM 774 N N . VAL A 1 96 ? 1.919 19.786 4.568 1.00 82.69 96 VAL A N 1
ATOM 775 C CA . VAL A 1 96 ? 3.187 19.487 3.880 1.00 82.69 96 VAL A CA 1
ATOM 776 C C . VAL A 1 96 ? 3.363 18.000 3.559 1.00 82.69 96 VAL A C 1
ATOM 778 O O . VAL A 1 96 ? 4.295 17.633 2.841 1.00 82.69 96 VAL A O 1
ATOM 781 N N . GLU A 1 97 ? 2.480 17.133 4.061 1.00 81.75 97 GLU A N 1
ATOM 782 C CA . GLU A 1 97 ? 2.496 15.711 3.719 1.00 81.75 97 GLU A CA 1
ATOM 783 C C . GLU A 1 97 ? 1.960 15.467 2.306 1.00 81.75 97 GLU A C 1
ATOM 785 O O . GLU A 1 97 ? 0.920 15.982 1.901 1.00 81.75 97 GLU A O 1
ATOM 790 N N . ARG A 1 98 ? 2.676 14.629 1.549 1.00 79.44 98 ARG A N 1
ATOM 791 C CA . ARG A 1 98 ? 2.377 14.344 0.136 1.00 79.44 98 ARG A CA 1
ATOM 792 C C . ARG A 1 98 ? 1.100 13.541 -0.079 1.00 79.44 98 ARG A C 1
ATOM 794 O O . ARG A 1 98 ? 0.577 13.558 -1.182 1.00 79.44 98 ARG A O 1
ATOM 801 N N . SER A 1 99 ? 0.640 12.823 0.943 1.00 81.62 99 SER A N 1
ATOM 802 C CA . SER A 1 99 ? -0.587 12.028 0.880 1.00 81.62 99 SER A CA 1
ATOM 803 C C . SER A 1 99 ? -1.856 12.832 1.172 1.00 81.62 99 SER A C 1
ATOM 805 O O . SER A 1 99 ? -2.964 12.330 0.977 1.00 81.62 99 SER A O 1
ATOM 807 N N . SER A 1 100 ? -1.722 14.061 1.677 1.00 84.44 100 SER A N 1
ATOM 808 C CA . SER A 1 100 ? -2.845 14.814 2.240 1.00 84.44 100 SER A CA 1
ATOM 809 C C . SER A 1 100 ? -3.927 15.135 1.212 1.00 84.44 100 SER A C 1
ATOM 811 O O . SER A 1 100 ? -5.108 15.020 1.522 1.00 84.44 100 SER A O 1
ATOM 813 N N . ASP A 1 101 ? -3.567 15.456 -0.030 1.00 85.69 101 ASP A N 1
ATOM 814 C CA . ASP A 1 101 ? -4.519 15.758 -1.108 1.00 85.69 101 ASP A CA 1
ATOM 815 C C . ASP A 1 101 ? -5.306 14.530 -1.603 1.00 85.69 101 ASP A C 1
ATOM 817 O O . ASP A 1 101 ? -6.369 14.690 -2.215 1.00 85.69 101 ASP A O 1
ATOM 821 N N . GLN A 1 102 ? -4.835 13.309 -1.313 1.00 89.19 102 GLN A N 1
ATOM 822 C CA . GLN A 1 102 ? -5.608 12.090 -1.568 1.00 89.19 102 GLN A CA 1
ATOM 823 C C . GLN A 1 102 ? -6.424 11.646 -0.350 1.00 89.19 102 GLN A C 1
ATOM 825 O O . GLN A 1 102 ? -7.569 11.239 -0.527 1.00 89.19 102 GLN A O 1
ATOM 830 N N . VAL A 1 103 ? -5.881 11.754 0.870 1.00 91.75 103 VAL A N 1
ATOM 831 C CA . VAL A 1 103 ? -6.551 11.309 2.114 1.00 91.75 103 VAL A CA 1
ATOM 832 C C . VAL A 1 103 ? -7.776 12.162 2.466 1.00 91.75 103 VAL A C 1
ATOM 834 O O . VAL A 1 103 ? -8.683 11.694 3.144 1.00 91.75 103 VAL A O 1
ATOM 837 N N . VAL A 1 104 ? -7.868 13.398 1.970 1.00 92.69 104 VAL A N 1
ATOM 838 C CA . VAL A 1 104 ? -9.087 14.217 2.128 1.00 92.69 104 VAL A CA 1
ATOM 839 C C . VAL A 1 104 ? -10.302 13.673 1.369 1.00 92.69 104 VAL A C 1
ATOM 841 O O . VAL A 1 104 ? -11.416 14.143 1.591 1.00 92.69 104 VAL A O 1
ATOM 844 N N . ARG A 1 105 ? -10.117 12.725 0.444 1.00 94.94 105 ARG A N 1
ATOM 845 C CA . ARG A 1 105 ? -11.199 12.154 -0.368 1.00 94.94 105 ARG A CA 1
ATOM 846 C C . ARG A 1 105 ? -11.721 10.866 0.269 1.00 94.94 105 ARG A C 1
ATOM 848 O O . ARG A 1 105 ? -10.937 10.150 0.884 1.00 94.94 105 ARG A O 1
ATOM 855 N N . PRO A 1 106 ? -13.002 10.505 0.062 1.00 97.12 106 PRO A N 1
ATOM 856 C CA . PRO A 1 106 ? -13.504 9.186 0.437 1.00 97.12 106 PRO A CA 1
ATOM 857 C C . PRO A 1 106 ? -12.660 8.053 -0.160 1.00 97.12 106 PRO A C 1
ATOM 859 O O . PRO A 1 106 ? -12.014 8.227 -1.199 1.00 97.12 106 PRO A O 1
ATOM 862 N N . VAL A 1 107 ? -12.737 6.864 0.446 1.00 96.50 107 VAL A N 1
ATOM 863 C CA . VAL A 1 107 ? -12.153 5.644 -0.132 1.00 96.50 107 VAL A CA 1
ATOM 864 C C . VAL A 1 107 ? -12.696 5.447 -1.550 1.00 96.50 107 VAL A C 1
ATOM 866 O O . VAL A 1 107 ? -13.906 5.436 -1.765 1.00 96.50 107 VAL A O 1
ATOM 869 N N . ASN A 1 108 ? -11.791 5.315 -2.517 1.00 94.75 108 ASN A N 1
ATOM 870 C CA . ASN A 1 108 ? -12.097 5.212 -3.941 1.00 94.75 108 ASN A CA 1
ATOM 871 C C . ASN A 1 108 ? -11.108 4.259 -4.631 1.00 94.75 108 ASN A C 1
ATOM 873 O O . ASN A 1 108 ? -10.130 3.813 -4.026 1.00 94.75 108 ASN A O 1
ATOM 877 N N . LEU A 1 109 ? -11.381 3.945 -5.897 1.00 94.88 109 LEU A N 1
ATOM 878 C CA . LEU A 1 109 ? -10.616 2.973 -6.682 1.00 94.88 109 LEU A CA 1
ATOM 879 C C . LEU A 1 109 ? -9.624 3.631 -7.650 1.00 94.88 109 LEU A C 1
ATOM 881 O O . LEU A 1 109 ? -8.903 2.922 -8.347 1.00 94.88 109 LEU A O 1
ATOM 885 N N . ASP A 1 110 ? -9.540 4.966 -7.669 1.00 92.94 110 ASP A N 1
ATOM 886 C CA . ASP A 1 110 ? -8.857 5.731 -8.715 1.00 92.94 110 ASP A CA 1
ATOM 887 C C . ASP A 1 110 ? -7.371 5.390 -8.856 1.00 92.94 110 ASP A C 1
ATOM 889 O O . ASP A 1 110 ? -6.766 5.750 -9.857 1.00 92.94 110 ASP A O 1
ATOM 893 N N . ALA A 1 111 ? -6.732 4.821 -7.834 1.00 93.06 111 ALA A N 1
ATOM 894 C CA . ALA A 1 111 ? -5.297 4.544 -7.818 1.00 93.06 111 ALA A CA 1
ATOM 895 C C . ALA A 1 111 ? -4.932 3.067 -8.031 1.00 93.06 111 ALA A C 1
ATOM 897 O O . ALA A 1 111 ? -3.741 2.764 -8.080 1.00 93.06 111 ALA A O 1
ATOM 898 N N . LEU A 1 112 ? -5.912 2.161 -8.150 1.00 91.50 112 LEU A N 1
ATOM 899 C CA . LEU A 1 112 ? -5.653 0.717 -8.180 1.00 91.50 112 LEU A CA 1
ATOM 900 C C . LEU A 1 112 ? -4.761 0.291 -9.351 1.00 91.50 112 LEU A C 1
ATOM 902 O O . LEU A 1 112 ? -3.793 -0.438 -9.154 1.00 91.50 112 LEU A O 1
ATOM 906 N N . ASP A 1 113 ? -5.062 0.762 -10.555 1.00 91.62 113 ASP A N 1
ATOM 907 C CA . ASP A 1 113 ? -4.440 0.316 -11.804 1.00 91.62 113 ASP A CA 1
ATOM 908 C C . ASP A 1 113 ? -3.755 1.450 -12.581 1.00 91.62 113 ASP A C 1
ATOM 910 O O . ASP A 1 113 ? -3.236 1.220 -13.668 1.00 91.62 113 ASP A O 1
ATOM 914 N N . LYS A 1 114 ? -3.649 2.659 -12.009 1.00 92.25 114 LYS A N 1
ATOM 915 C CA . LYS A 1 114 ? -3.002 3.830 -12.645 1.00 92.25 114 LYS A CA 1
ATOM 916 C C . LYS A 1 114 ? -1.577 3.587 -13.142 1.00 92.25 114 LYS A C 1
ATOM 918 O O . LYS A 1 114 ? -1.083 4.317 -13.996 1.00 92.25 114 LYS A O 1
ATOM 923 N N . TRP A 1 115 ? -0.899 2.602 -12.574 1.00 93.00 115 TRP A N 1
ATOM 924 C CA . TRP A 1 115 ? 0.456 2.237 -12.956 1.00 93.00 115 TRP A CA 1
ATOM 925 C C . TRP A 1 115 ? 0.541 1.375 -14.216 1.00 93.00 115 TRP A C 1
ATOM 927 O O . TRP A 1 115 ? 1.611 1.270 -14.821 1.00 93.00 115 TRP A O 1
ATOM 937 N N . VAL A 1 116 ? -0.564 0.744 -14.609 1.00 93.12 116 VAL A N 1
ATOM 938 C CA . VAL A 1 116 ? -0.640 -0.117 -15.785 1.00 93.12 116 VAL A CA 1
ATOM 939 C C . VAL A 1 116 ? -0.278 0.712 -17.014 1.00 93.12 116 VAL A C 1
ATOM 941 O O . VAL A 1 116 ? -0.816 1.790 -17.257 1.00 93.12 116 VAL A O 1
ATOM 944 N N . GLY A 1 117 ? 0.702 0.225 -17.772 1.00 92.50 117 GLY A N 1
ATOM 945 C CA . GLY A 1 117 ? 1.244 0.923 -18.941 1.00 92.50 117 GLY A CA 1
ATOM 946 C C . GLY A 1 117 ? 2.343 1.954 -18.649 1.00 92.50 117 GLY A C 1
ATOM 947 O O . GLY A 1 117 ? 2.992 2.386 -19.595 1.00 92.50 117 GLY A O 1
ATOM 948 N N . GLN A 1 118 ? 2.620 2.297 -17.384 1.00 94.19 118 GLN A N 1
ATOM 949 C CA . GLN A 1 118 ? 3.677 3.258 -17.016 1.00 94.19 118 GLN A CA 1
ATOM 950 C C . GLN A 1 118 ? 5.060 2.609 -16.844 1.00 94.19 118 GLN A C 1
ATOM 952 O O . GLN A 1 118 ? 6.086 3.272 -16.984 1.00 94.19 118 GLN A O 1
ATOM 957 N N . ILE A 1 119 ? 5.101 1.306 -16.545 1.00 94.19 119 ILE A N 1
ATOM 958 C CA . ILE A 1 119 ? 6.352 0.567 -16.324 1.00 94.19 119 ILE A CA 1
ATOM 959 C C . ILE A 1 119 ? 6.969 0.174 -17.678 1.00 94.19 119 ILE A C 1
ATOM 961 O O . ILE A 1 119 ? 6.274 -0.478 -18.464 1.00 94.19 119 ILE A O 1
ATOM 965 N N . PRO A 1 120 ? 8.249 0.499 -17.955 1.00 96.56 120 PRO A N 1
ATOM 966 C CA . PRO A 1 120 ? 8.947 0.123 -19.188 1.00 96.56 120 PRO A CA 1
ATOM 967 C C . PRO A 1 120 ? 8.926 -1.382 -19.484 1.00 96.56 120 PRO A C 1
ATOM 969 O O . PRO A 1 120 ? 8.888 -2.210 -18.575 1.00 96.56 120 PRO A O 1
ATOM 972 N N . ALA A 1 121 ? 8.935 -1.752 -20.768 1.00 96.31 121 ALA A N 1
ATOM 973 C CA . ALA A 1 121 ? 8.759 -3.143 -21.193 1.00 96.31 121 ALA A CA 1
ATOM 974 C C . ALA A 1 121 ? 9.874 -4.084 -20.710 1.00 96.31 121 ALA A C 1
ATOM 976 O O . ALA A 1 121 ? 9.574 -5.209 -20.320 1.00 96.31 121 ALA A O 1
ATOM 977 N N . ASP A 1 122 ? 11.120 -3.613 -20.693 1.00 96.75 122 ASP A N 1
ATOM 978 C CA . ASP A 1 122 ? 12.278 -4.344 -20.174 1.00 96.75 122 ASP A CA 1
ATOM 979 C C . ASP A 1 122 ? 12.148 -4.604 -18.666 1.00 96.75 122 ASP A C 1
ATOM 981 O O . ASP A 1 122 ? 12.360 -5.717 -18.200 1.00 96.75 122 ASP A O 1
ATOM 985 N N . VAL A 1 123 ? 11.692 -3.610 -17.899 1.00 97.00 123 VAL A N 1
ATOM 986 C CA . VAL A 1 123 ? 11.456 -3.765 -16.458 1.00 97.00 123 VAL A CA 1
ATOM 987 C C . VAL A 1 123 ? 10.310 -4.741 -16.186 1.00 97.00 123 VAL A C 1
ATOM 989 O O . VAL A 1 123 ? 10.383 -5.527 -15.245 1.00 97.00 123 VAL A O 1
ATOM 992 N N . ARG A 1 124 ? 9.252 -4.725 -17.009 1.00 95.88 124 ARG A N 1
ATOM 993 C CA . ARG A 1 124 ? 8.153 -5.697 -16.895 1.00 95.88 124 ARG A CA 1
ATOM 994 C C . ARG A 1 124 ? 8.601 -7.122 -17.210 1.00 95.88 124 ARG A C 1
ATOM 996 O O . ARG A 1 124 ? 8.127 -8.042 -16.552 1.00 95.88 124 ARG A O 1
ATOM 1003 N N . ALA A 1 125 ? 9.477 -7.307 -18.197 1.00 96.75 125 ALA A N 1
ATOM 1004 C CA . ALA A 1 125 ? 10.016 -8.624 -18.532 1.00 96.75 125 ALA A CA 1
ATOM 1005 C C . ALA A 1 125 ? 10.771 -9.241 -17.340 1.00 96.75 125 ALA A C 1
ATOM 1007 O O . ALA A 1 125 ? 10.614 -10.428 -17.064 1.00 96.75 125 ALA A O 1
ATOM 1008 N N . ASP A 1 126 ? 11.472 -8.402 -16.574 1.00 97.88 126 ASP A N 1
ATOM 1009 C CA . ASP A 1 126 ? 12.279 -8.818 -15.423 1.00 97.88 126 ASP A CA 1
ATOM 1010 C C . ASP A 1 126 ? 11.528 -8.718 -14.079 1.00 97.88 126 ASP A C 1
ATOM 1012 O O . ASP A 1 126 ? 12.129 -8.874 -13.016 1.00 97.88 126 ASP A O 1
ATOM 1016 N N . MET A 1 127 ? 10.215 -8.449 -14.076 1.00 97.44 127 MET A N 1
ATOM 1017 C CA . MET A 1 127 ? 9.456 -8.106 -12.861 1.00 97.44 127 MET A CA 1
ATOM 1018 C C . MET A 1 127 ? 9.608 -9.144 -11.739 1.00 97.44 127 MET A C 1
ATOM 1020 O O . MET A 1 127 ? 9.791 -8.785 -10.576 1.00 97.44 127 MET A O 1
ATOM 1024 N N . ALA A 1 128 ? 9.558 -10.433 -12.080 1.00 97.06 128 ALA A N 1
ATOM 1025 C CA . ALA A 1 128 ? 9.681 -11.519 -11.110 1.00 97.06 128 ALA A CA 1
ATOM 1026 C C . ALA A 1 128 ? 11.086 -11.625 -10.492 1.00 97.06 128 ALA A C 1
ATOM 1028 O O . ALA A 1 128 ? 11.211 -12.024 -9.336 1.00 97.06 128 ALA A O 1
ATOM 1029 N N . GLU A 1 129 ? 12.128 -11.253 -11.240 1.00 97.94 129 GLU A N 1
ATOM 1030 C CA . GLU A 1 129 ? 13.508 -11.205 -10.747 1.00 97.94 129 GLU A CA 1
ATOM 1031 C C . GLU A 1 129 ? 13.733 -9.964 -9.876 1.00 97.94 129 GLU A C 1
ATOM 1033 O O . GLU A 1 129 ? 14.325 -10.042 -8.801 1.00 97.94 129 GLU A O 1
ATOM 1038 N N . LEU A 1 130 ? 13.213 -8.814 -10.311 1.00 97.81 130 LEU A N 1
ATOM 1039 C CA . LEU A 1 130 ? 13.368 -7.542 -9.609 1.00 97.81 130 LEU A CA 1
ATOM 1040 C C . LEU A 1 130 ? 12.574 -7.476 -8.304 1.00 97.81 130 LEU A C 1
ATOM 1042 O O . LEU A 1 130 ? 13.004 -6.815 -7.355 1.00 97.81 130 LEU A O 1
ATOM 1046 N N . ALA A 1 131 ? 11.409 -8.121 -8.272 1.00 97.81 131 ALA A N 1
ATOM 1047 C CA . ALA A 1 131 ? 10.433 -8.005 -7.199 1.00 97.81 131 ALA A CA 1
ATOM 1048 C C . ALA A 1 131 ? 9.773 -9.354 -6.829 1.00 97.81 131 ALA A C 1
ATOM 1050 O O . ALA A 1 131 ? 8.543 -9.467 -6.858 1.00 97.81 131 ALA A O 1
ATOM 1051 N N . PRO A 1 132 ? 10.545 -10.382 -6.417 1.00 97.94 132 PRO A N 1
ATOM 1052 C CA . PRO A 1 132 ? 10.013 -11.702 -6.053 1.00 97.94 132 PRO A CA 1
ATOM 1053 C C . PRO A 1 132 ? 8.976 -11.669 -4.917 1.00 97.94 132 PRO A C 1
ATOM 1055 O O . PRO A 1 132 ? 8.118 -12.554 -4.828 1.00 97.94 132 PRO A O 1
ATOM 1058 N N . MET A 1 133 ? 8.990 -10.634 -4.069 1.00 97.25 133 MET A N 1
ATOM 1059 C CA . MET A 1 133 ? 7.981 -10.439 -3.027 1.00 97.25 133 MET A CA 1
ATOM 1060 C C . MET A 1 133 ? 6.566 -10.255 -3.577 1.00 97.25 133 MET A C 1
ATOM 1062 O O . MET A 1 133 ? 5.619 -10.501 -2.833 1.00 97.25 133 MET A O 1
ATOM 1066 N N . LEU A 1 134 ? 6.388 -9.885 -4.851 1.00 96.06 134 LEU A N 1
ATOM 1067 C CA . LEU A 1 134 ? 5.070 -9.877 -5.492 1.00 96.06 134 LEU A CA 1
ATOM 1068 C C . LEU A 1 134 ? 4.404 -11.251 -5.360 1.00 96.06 134 LEU A C 1
ATOM 1070 O O . LEU A 1 134 ? 3.337 -11.352 -4.754 1.00 96.06 134 LEU A O 1
ATOM 1074 N N . SER A 1 135 ? 5.087 -12.311 -5.794 1.00 95.25 135 SER A N 1
ATOM 1075 C CA . SER A 1 135 ? 4.587 -13.687 -5.719 1.00 95.25 135 SER A CA 1
ATOM 1076 C C . SER A 1 135 ? 4.404 -14.165 -4.278 1.00 95.25 135 SER A C 1
ATOM 1078 O O . SER A 1 135 ? 3.389 -14.786 -3.962 1.00 95.25 135 SER A O 1
ATOM 1080 N N . VAL A 1 136 ? 5.339 -13.839 -3.372 1.00 94.56 136 VAL A N 1
ATOM 1081 C CA . VAL A 1 136 ? 5.223 -14.167 -1.932 1.00 94.56 136 VAL A CA 1
ATOM 1082 C C . VAL A 1 136 ? 3.965 -13.543 -1.330 1.00 94.56 136 VAL A C 1
ATOM 1084 O O . VAL A 1 136 ? 3.267 -14.155 -0.519 1.00 94.56 136 VAL A O 1
ATOM 1087 N N . LEU A 1 137 ? 3.650 -12.326 -1.761 1.00 93.12 137 LEU A N 1
ATOM 1088 C CA . LEU A 1 137 ? 2.451 -11.605 -1.383 1.00 93.12 137 LEU A CA 1
ATOM 1089 C C . LEU A 1 137 ? 1.262 -11.954 -2.287 1.00 93.12 137 LEU A C 1
ATOM 1091 O O . LEU A 1 137 ? 0.224 -11.332 -2.141 1.00 93.12 137 LEU A O 1
ATOM 1095 N N . GLY A 1 138 ? 1.319 -12.946 -3.171 1.00 92.12 138 GLY A N 1
ATOM 1096 C CA . GLY A 1 138 ? 0.170 -13.378 -3.979 1.00 92.12 138 GLY A CA 1
ATOM 1097 C C . GLY A 1 138 ? -0.269 -12.398 -5.075 1.00 92.12 138 GLY A C 1
ATOM 1098 O O . GLY A 1 138 ? -1.429 -12.433 -5.490 1.00 92.12 138 GLY A O 1
ATOM 1099 N N . TYR A 1 139 ? 0.626 -11.517 -5.518 1.00 93.19 139 TYR A N 1
ATOM 1100 C CA . TYR A 1 139 ? 0.488 -10.764 -6.762 1.00 93.19 139 TYR A CA 1
ATOM 1101 C C . TYR A 1 139 ? 1.231 -11.518 -7.869 1.00 93.19 139 TYR A C 1
ATOM 1103 O O . TYR A 1 139 ? 2.391 -11.880 -7.692 1.00 93.19 139 TYR A O 1
ATOM 1111 N N . ASP A 1 140 ? 0.570 -11.755 -9.000 1.00 94.56 140 ASP A N 1
ATOM 1112 C CA . ASP A 1 140 ? 1.214 -12.329 -10.183 1.00 94.56 140 ASP A CA 1
ATOM 1113 C C . ASP A 1 140 ? 2.130 -11.266 -10.824 1.00 94.56 140 ASP A C 1
ATOM 1115 O O . ASP A 1 140 ? 1.617 -10.240 -11.283 1.00 94.56 140 ASP A O 1
ATOM 1119 N N . PRO A 1 141 ? 3.464 -11.466 -10.854 1.00 95.12 141 PRO A N 1
ATOM 1120 C CA . PRO A 1 141 ? 4.398 -10.473 -11.379 1.00 95.12 141 PRO A CA 1
ATOM 1121 C C . PRO A 1 141 ? 4.304 -10.298 -12.902 1.00 95.12 141 PRO A C 1
ATOM 1123 O O . PRO A 1 141 ? 4.846 -9.329 -13.427 1.00 95.12 141 PRO A O 1
ATOM 1126 N N . TRP A 1 142 ? 3.613 -11.191 -13.618 1.00 93.38 142 TRP A N 1
ATOM 1127 C CA . TRP A 1 142 ? 3.410 -11.094 -15.066 1.00 93.38 142 TRP A CA 1
ATOM 1128 C C . TRP A 1 142 ? 2.002 -10.617 -15.449 1.00 93.38 142 TRP A C 1
ATOM 1130 O O . TRP A 1 142 ? 1.754 -10.316 -16.620 1.00 93.38 142 TRP A O 1
ATOM 1140 N N . ALA A 1 143 ? 1.081 -10.496 -14.489 1.00 92.12 143 ALA A N 1
ATOM 1141 C CA . ALA A 1 143 ? -0.261 -9.990 -14.747 1.00 92.12 143 ALA A CA 1
ATOM 1142 C C . ALA A 1 143 ? -0.269 -8.462 -14.897 1.00 92.12 143 ALA A C 1
ATOM 1144 O O . ALA A 1 143 ? 0.098 -7.719 -13.987 1.00 92.12 143 ALA A O 1
ATOM 1145 N N . ASN A 1 144 ? -0.747 -7.982 -16.044 1.00 87.88 144 ASN A N 1
ATOM 1146 C CA . ASN A 1 144 ? -0.849 -6.558 -16.344 1.00 87.88 144 ASN A CA 1
ATOM 1147 C C . ASN A 1 144 ? -2.126 -6.280 -17.172 1.00 87.88 144 ASN A C 1
ATOM 1149 O O . ASN A 1 144 ? -2.085 -6.441 -18.394 1.00 87.88 144 ASN A O 1
ATOM 1153 N N . PRO A 1 145 ? -3.260 -5.904 -16.542 1.00 84.81 145 PRO A N 1
ATOM 1154 C CA . PRO A 1 145 ? -3.420 -5.561 -15.124 1.00 84.81 145 PRO A CA 1
ATOM 1155 C C . PRO A 1 145 ? -3.499 -6.792 -14.193 1.00 84.81 145 PRO A C 1
ATOM 1157 O O . PRO A 1 145 ? -3.904 -7.874 -14.630 1.00 84.81 145 PRO A O 1
ATOM 1160 N N . PRO A 1 146 ? -3.178 -6.650 -12.895 1.00 84.50 146 PRO A N 1
ATOM 1161 C CA . PRO A 1 146 ? -3.428 -7.695 -11.907 1.00 84.50 146 PRO A CA 1
ATOM 1162 C C . PRO A 1 146 ? -4.914 -7.893 -11.615 1.00 84.50 146 PRO A C 1
ATOM 1164 O O . PRO A 1 146 ? -5.735 -6.986 -11.748 1.00 84.50 146 PRO A O 1
ATOM 1167 N N . ARG A 1 147 ? -5.252 -9.080 -11.105 1.00 87.69 147 ARG A N 1
ATOM 1168 C CA . ARG A 1 147 ? -6.597 -9.410 -10.617 1.00 87.69 147 ARG A CA 1
ATOM 1169 C C . ARG A 1 147 ? -6.692 -9.192 -9.108 1.00 87.69 147 ARG A C 1
ATOM 1171 O O . ARG A 1 147 ? -6.551 -10.129 -8.327 1.00 87.69 147 ARG A O 1
ATOM 1178 N N . TYR A 1 148 ? -6.934 -7.950 -8.700 1.00 88.12 148 TYR A N 1
ATOM 1179 C CA . TYR A 1 148 ? -6.910 -7.559 -7.286 1.00 88.12 148 TYR A CA 1
ATOM 1180 C C . TYR A 1 148 ? -7.962 -8.246 -6.406 1.00 88.12 148 TYR A C 1
ATOM 1182 O O . TYR A 1 148 ? -7.702 -8.476 -5.225 1.00 88.12 148 TYR A O 1
ATOM 1190 N N . GLU A 1 149 ? -9.118 -8.615 -6.962 1.00 81.19 149 GLU A N 1
ATOM 1191 C CA . GLU A 1 149 ? -10.175 -9.316 -6.220 1.00 81.19 149 GLU A CA 1
ATOM 1192 C C . GLU A 1 149 ? -9.705 -10.686 -5.708 1.00 81.19 149 GLU A C 1
ATOM 1194 O O . GLU A 1 149 ? -9.820 -10.974 -4.516 1.00 81.19 149 GLU A O 1
ATOM 1199 N N . ALA A 1 150 ? -9.048 -11.474 -6.568 1.00 73.50 150 ALA A N 1
ATOM 1200 C CA . ALA A 1 150 ? -8.519 -12.791 -6.209 1.00 73.50 150 ALA A CA 1
ATOM 1201 C C . ALA A 1 150 ? -7.450 -12.705 -5.103 1.00 73.50 150 ALA A C 1
ATOM 1203 O O . ALA A 1 150 ? -7.417 -13.515 -4.174 1.00 73.50 150 ALA A O 1
ATOM 1204 N N . THR A 1 151 ? -6.593 -11.682 -5.157 1.00 69.06 151 THR A N 1
ATOM 1205 C CA . THR A 1 151 ? -5.569 -11.435 -4.133 1.00 69.06 151 THR A CA 1
ATOM 1206 C C . THR A 1 151 ? -6.175 -10.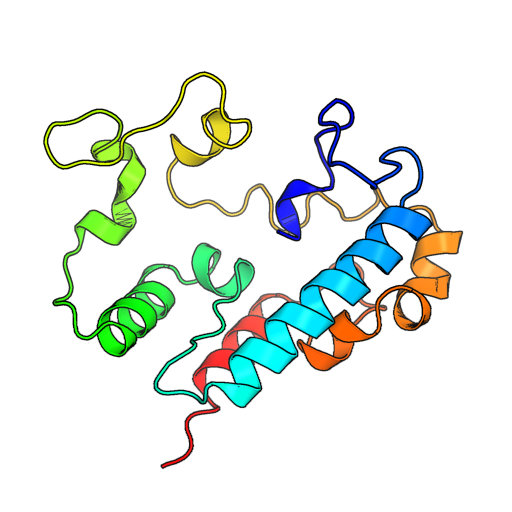943 -2.811 1.00 69.06 151 THR A C 1
ATOM 1208 O O . THR A 1 151 ? -5.641 -11.222 -1.730 1.00 69.06 151 THR A O 1
ATOM 1211 N N . ALA A 1 152 ? -7.296 -10.220 -2.870 1.00 62.19 152 ALA A N 1
ATOM 1212 C CA . ALA A 1 152 ? -8.000 -9.736 -1.692 1.00 62.19 152 ALA A CA 1
ATOM 1213 C C . ALA A 1 152 ? -8.697 -10.879 -0.926 1.00 62.19 152 ALA A C 1
ATOM 1215 O O . ALA A 1 152 ? -8.747 -10.834 0.304 1.00 62.19 152 ALA A O 1
ATOM 1216 N N . ASP A 1 153 ? -9.213 -11.899 -1.618 1.00 57.22 153 ASP A N 1
ATOM 1217 C CA . ASP A 1 153 ? -9.908 -13.046 -1.008 1.00 57.22 153 ASP A CA 1
ATOM 1218 C C . ASP A 1 153 ? -8.968 -13.979 -0.245 1.00 57.22 153 ASP A C 1
ATOM 1220 O O . ASP A 1 153 ? -9.235 -14.317 0.912 1.00 57.22 153 ASP A O 1
ATOM 1224 N N . ALA A 1 154 ? -7.796 -14.269 -0.812 1.00 55.09 154 ALA A N 1
ATOM 1225 C CA . ALA A 1 154 ? -6.790 -15.132 -0.189 1.00 55.09 154 ALA A CA 1
ATOM 1226 C C . ALA A 1 154 ? -6.293 -14.627 1.186 1.00 55.09 154 ALA A C 1
ATOM 1228 O O . ALA A 1 154 ? -5.768 -15.398 1.993 1.00 55.09 154 ALA A O 1
ATOM 1229 N N . ALA A 1 155 ? -6.442 -13.329 1.479 1.00 51.28 155 ALA A N 1
ATOM 1230 C CA . ALA A 1 155 ? -6.092 -12.747 2.774 1.00 51.28 155 ALA A CA 1
ATOM 1231 C C . ALA A 1 155 ? -7.122 -13.043 3.876 1.00 51.28 155 ALA A C 1
ATOM 1233 O O . ALA A 1 155 ? -6.778 -12.914 5.053 1.00 51.28 155 ALA A O 1
ATOM 1234 N N . THR A 1 156 ? -8.363 -13.379 3.518 1.00 48.28 156 THR A N 1
ATOM 1235 C CA . THR A 1 156 ? -9.483 -13.584 4.453 1.00 48.28 156 THR A CA 1
ATOM 1236 C C . THR A 1 156 ? -9.569 -15.035 4.932 1.00 48.28 156 THR A C 1
ATOM 1238 O O . THR A 1 156 ? -9.958 -15.275 6.070 1.00 48.28 156 THR A O 1
ATOM 1241 N N . GLU A 1 157 ? -9.132 -15.994 4.113 1.00 42.88 157 GLU A N 1
ATOM 1242 C CA . GLU A 1 157 ? -9.253 -17.43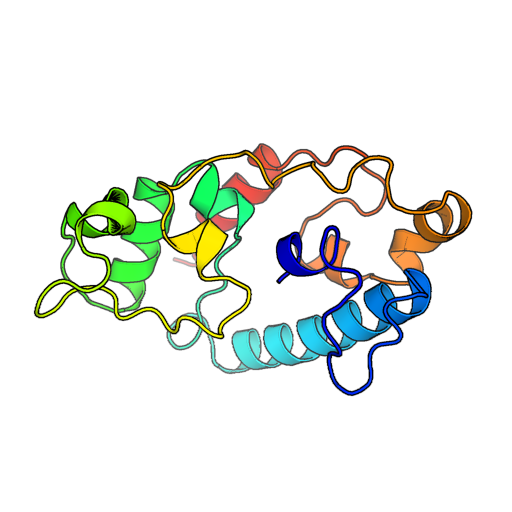2 4.400 1.00 42.88 157 GLU A CA 1
ATOM 1243 C C . GLU A 1 157 ? -8.126 -18.011 5.272 1.00 42.88 157 GLU A C 1
ATOM 1245 O O . GLU A 1 157 ? -8.307 -19.047 5.905 1.00 42.88 157 GLU A O 1
ATOM 1250 N N . ARG A 1 158 ? -6.960 -17.357 5.374 1.00 48.12 158 ARG A N 1
ATOM 1251 C CA . ARG A 1 158 ? -5.812 -1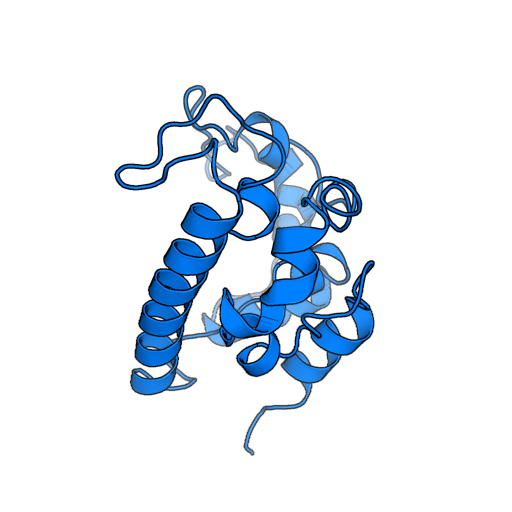7.880 6.146 1.00 48.12 158 ARG A CA 1
ATOM 1252 C C . ARG A 1 158 ? -5.858 -17.543 7.641 1.00 48.12 158 ARG A C 1
ATOM 1254 O O . ARG A 1 158 ? -4.897 -16.993 8.178 1.00 48.12 158 ARG A O 1
ATOM 1261 N N . ARG A 1 159 ? -6.945 -17.889 8.330 1.00 44.78 159 ARG A N 1
ATOM 1262 C CA . ARG A 1 159 ? -6.934 -18.007 9.797 1.00 44.78 159 ARG A CA 1
ATOM 1263 C C . ARG A 1 159 ? -6.629 -19.471 10.154 1.00 44.78 159 ARG A C 1
ATOM 1265 O O . ARG A 1 159 ? -7.409 -20.329 9.751 1.00 44.78 159 ARG A O 1
ATOM 1272 N N . PRO A 1 160 ? -5.530 -19.796 10.861 1.00 36.03 160 PRO A N 1
ATOM 1273 C CA . PRO A 1 160 ? -5.451 -21.092 11.522 1.00 36.03 160 PRO A CA 1
ATOM 1274 C C . PRO A 1 160 ? -6.502 -21.138 12.650 1.00 36.03 160 PRO A C 1
ATOM 1276 O O . PRO A 1 160 ? -6.820 -20.073 13.191 1.00 36.03 160 PRO A O 1
ATOM 1279 N N . PRO A 1 161 ? -7.079 -22.322 12.934 1.00 37.12 161 PRO A N 1
ATOM 1280 C CA . PRO A 1 161 ? -8.165 -22.495 13.903 1.00 37.12 161 PRO A CA 1
ATOM 1281 C C . PRO A 1 161 ? -7.851 -21.882 15.271 1.00 37.12 161 PRO A C 1
ATOM 1283 O O . PRO A 1 161 ? -6.686 -21.996 15.715 1.00 37.12 161 PRO A O 1
#